Protein AF-A0A1G8PNB0-F1 (afdb_monomer_lite)

Sequence (46 aa):
MDHLSDQALINTYHHARRLQLSEDFLRLLEEEIYVRALSSLHSEAG

Radius of gyration: 10.03 Å; chains: 1; bounding box: 23×16×23 Å

Structure (mmCIF, N/CA/C/O backbone):
data_AF-A0A1G8PNB0-F1
#
_entry.id   AF-A0A1G8PNB0-F1
#
loop_
_atom_site.group_PDB
_atom_site.id
_atom_site.type_symbol
_atom_site.label_atom_id
_atom_site.label_alt_id
_atom_site.label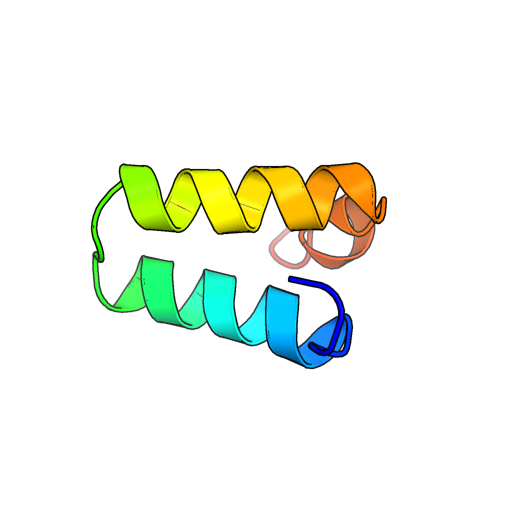_comp_id
_atom_site.label_asym_id
_atom_site.label_entity_id
_atom_site.label_seq_id
_atom_site.pdbx_PDB_ins_code
_atom_site.Cartn_x
_atom_site.Cartn_y
_atom_site.Cartn_z
_atom_site.occupancy
_atom_site.B_iso_or_equiv
_atom_site.auth_seq_id
_atom_site.auth_comp_id
_atom_site.auth_asym_id
_atom_site.auth_atom_id
_atom_site.pdbx_PDB_model_num
ATOM 1 N N . MET A 1 1 ? -3.666 2.224 -8.452 1.00 65.56 1 MET A N 1
ATOM 2 C CA . MET A 1 1 ? -3.174 3.450 -7.757 1.00 65.56 1 MET A CA 1
ATOM 3 C C . MET A 1 1 ? -1.916 3.967 -8.461 1.00 65.56 1 MET A C 1
ATOM 5 O O . MET A 1 1 ? -0.879 4.248 -7.862 1.00 65.56 1 MET A O 1
ATOM 9 N N . ASP A 1 2 ? -2.010 4.125 -9.778 1.00 67.75 2 ASP A N 1
ATOM 10 C CA . ASP A 1 2 ? -0.882 3.817 -10.675 1.00 67.75 2 ASP A CA 1
ATOM 11 C C . ASP A 1 2 ? 0.197 4.906 -10.719 1.00 67.75 2 ASP A C 1
ATOM 13 O O . ASP A 1 2 ? 1.282 4.700 -11.250 1.00 67.75 2 ASP A O 1
ATOM 17 N N . HIS A 1 3 ? -0.085 6.060 -10.114 1.00 81.25 3 HIS A N 1
ATOM 18 C CA . HIS A 1 3 ? 0.826 7.202 -10.037 1.00 81.25 3 HIS A CA 1
ATOM 19 C C . HIS A 1 3 ? 1.534 7.339 -8.682 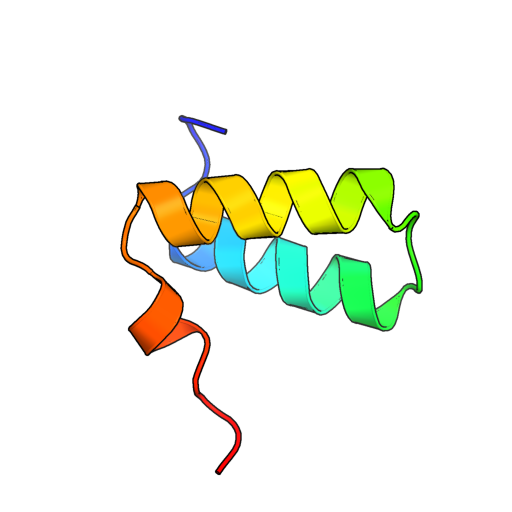1.00 81.25 3 HIS A C 1
ATOM 21 O O . HIS A 1 3 ? 2.409 8.193 -8.539 1.00 81.25 3 HIS A O 1
ATOM 27 N N . LEU A 1 4 ? 1.173 6.530 -7.679 1.00 85.88 4 LEU A N 1
ATOM 28 C CA . LEU A 1 4 ? 1.921 6.477 -6.424 1.00 85.88 4 LEU A CA 1
ATOM 29 C C . LEU A 1 4 ? 3.225 5.716 -6.650 1.00 85.88 4 LEU A C 1
ATOM 31 O O . LEU A 1 4 ? 3.213 4.634 -7.232 1.00 85.88 4 LEU A O 1
ATOM 35 N N . SER A 1 5 ? 4.340 6.260 -6.164 1.00 91.69 5 SER A N 1
ATOM 36 C CA . SER A 1 5 ? 5.565 5.473 -6.036 1.00 91.69 5 SER A CA 1
ATOM 37 C C . SER A 1 5 ? 5.370 4.376 -4.991 1.00 91.69 5 SER A C 1
ATOM 39 O O . SER A 1 5 ? 4.551 4.511 -4.080 1.00 91.69 5 SER A O 1
ATOM 41 N N . ASP A 1 6 ? 6.158 3.311 -5.084 1.00 90.44 6 ASP A N 1
ATOM 42 C CA . ASP A 1 6 ? 6.065 2.172 -4.166 1.00 90.44 6 ASP A CA 1
ATOM 43 C C . ASP A 1 6 ? 6.250 2.600 -2.703 1.00 90.44 6 ASP A C 1
ATOM 45 O O . ASP A 1 6 ? 5.471 2.223 -1.829 1.00 90.44 6 ASP A O 1
ATOM 49 N N . GLN A 1 7 ? 7.202 3.503 -2.443 1.00 90.31 7 GLN A N 1
ATOM 50 C CA . GLN A 1 7 ? 7.409 4.076 -1.112 1.00 90.31 7 GLN A CA 1
ATOM 51 C C . GLN A 1 7 ? 6.196 4.879 -0.623 1.00 90.31 7 GLN A C 1
ATOM 53 O O . GLN A 1 7 ? 5.850 4.822 0.558 1.00 90.31 7 GLN A O 1
ATOM 58 N N . ALA A 1 8 ? 5.554 5.647 -1.509 1.00 93.88 8 ALA A N 1
ATOM 59 C CA . ALA A 1 8 ? 4.366 6.410 -1.152 1.00 93.88 8 ALA A CA 1
ATOM 60 C C . ALA A 1 8 ? 3.193 5.474 -0.836 1.00 93.88 8 ALA A C 1
ATOM 62 O O . ALA A 1 8 ? 2.528 5.681 0.172 1.00 93.88 8 ALA A O 1
ATOM 63 N N . LEU A 1 9 ? 2.996 4.414 -1.625 1.00 93.94 9 LEU A N 1
ATOM 64 C CA . LEU A 1 9 ? 1.950 3.413 -1.406 1.00 93.94 9 LEU A CA 1
ATOM 65 C C . LEU A 1 9 ? 2.100 2.712 -0.045 1.00 93.94 9 LEU A C 1
ATOM 67 O O . LEU A 1 9 ? 1.144 2.665 0.733 1.00 93.94 9 LEU A O 1
ATOM 71 N N . ILE A 1 10 ? 3.311 2.251 0.286 1.00 93.69 10 ILE A N 1
ATOM 72 C CA . ILE A 1 10 ? 3.613 1.627 1.585 1.00 93.69 10 ILE A CA 1
ATOM 73 C C . ILE A 1 10 ? 3.398 2.622 2.734 1.00 93.69 10 ILE A C 1
ATOM 75 O O . ILE A 1 10 ? 2.727 2.310 3.722 1.00 93.69 10 ILE A O 1
ATOM 79 N N . ASN A 1 11 ? 3.895 3.855 2.597 1.00 94.06 11 ASN A N 1
ATOM 80 C CA . ASN A 1 11 ? 3.698 4.890 3.611 1.00 94.06 11 ASN A CA 1
ATOM 81 C C . ASN A 1 11 ? 2.213 5.201 3.826 1.00 94.06 11 ASN A C 1
ATOM 83 O O . ASN A 1 11 ? 1.785 5.329 4.977 1.00 94.06 11 ASN A O 1
ATOM 87 N N . THR A 1 12 ? 1.430 5.299 2.751 1.00 94.75 12 THR A N 1
ATOM 88 C CA . THR A 1 12 ? -0.017 5.521 2.805 1.00 94.75 12 THR A CA 1
ATOM 89 C C . THR A 1 12 ? -0.718 4.384 3.537 1.00 94.75 12 THR A C 1
ATOM 91 O O . THR A 1 12 ? -1.522 4.669 4.421 1.00 94.75 12 THR A O 1
ATOM 94 N N . TYR A 1 13 ? -0.367 3.124 3.265 1.00 95.31 13 TYR A N 1
ATOM 95 C CA . TYR A 1 13 ? -0.906 1.975 3.997 1.00 95.31 13 TYR A CA 1
ATOM 96 C C . TYR A 1 13 ? -0.632 2.056 5.500 1.00 95.31 13 TYR A C 1
ATOM 98 O O . TYR A 1 13 ? -1.562 1.982 6.307 1.00 95.31 13 TYR A O 1
ATOM 106 N N . HIS A 1 14 ? 0.617 2.303 5.905 1.00 95.25 14 HIS A N 1
ATOM 107 C CA . HIS A 1 14 ? 0.945 2.414 7.328 1.00 95.25 14 HIS A CA 1
ATOM 108 C C . HIS A 1 14 ? 0.235 3.590 8.008 1.00 95.25 14 HIS A C 1
ATOM 110 O O . HIS A 1 14 ? -0.209 3.462 9.149 1.00 95.25 14 HIS A O 1
ATOM 116 N N . HIS A 1 15 ? 0.106 4.732 7.328 1.00 96.50 15 HIS A N 1
ATOM 117 C CA . HIS A 1 15 ? -0.640 5.874 7.861 1.00 96.50 15 HIS A CA 1
ATOM 118 C C . HIS A 1 15 ? -2.133 5.558 7.990 1.00 96.50 15 HIS A C 1
ATOM 120 O O . HIS A 1 15 ? -2.712 5.833 9.039 1.00 96.50 15 HIS A O 1
ATOM 126 N N . ALA A 1 16 ? -2.735 4.936 6.975 1.00 96.69 16 ALA A N 1
ATOM 127 C CA . ALA A 1 16 ? -4.138 4.539 6.984 1.00 96.69 16 ALA A CA 1
ATOM 128 C C . ALA A 1 16 ? -4.445 3.554 8.123 1.00 96.69 16 ALA A C 1
ATOM 130 O O . ALA A 1 16 ? -5.424 3.745 8.845 1.00 96.69 16 ALA A O 1
ATOM 131 N N . ARG A 1 17 ? -3.561 2.570 8.358 1.00 95.88 17 ARG A N 1
ATOM 132 C CA . ARG A 1 17 ? -3.665 1.641 9.498 1.00 95.88 17 ARG A CA 1
ATOM 133 C C . ARG A 1 17 ? -3.572 2.356 10.842 1.00 95.88 17 ARG A C 1
ATOM 135 O O . ARG A 1 17 ? -4.368 2.079 11.732 1.00 95.88 17 ARG A O 1
ATOM 142 N N . ARG A 1 18 ? -2.623 3.288 11.007 1.00 97.00 18 ARG A N 1
ATOM 143 C CA . ARG A 1 18 ? -2.477 4.057 12.260 1.00 97.00 18 ARG A CA 1
ATOM 144 C C . ARG A 1 18 ? -3.680 4.949 12.551 1.00 97.00 18 ARG A C 1
ATOM 146 O O . ARG A 1 18 ? -4.023 5.130 13.713 1.00 97.00 18 ARG A O 1
ATOM 153 N N . LEU A 1 19 ? -4.299 5.499 11.511 1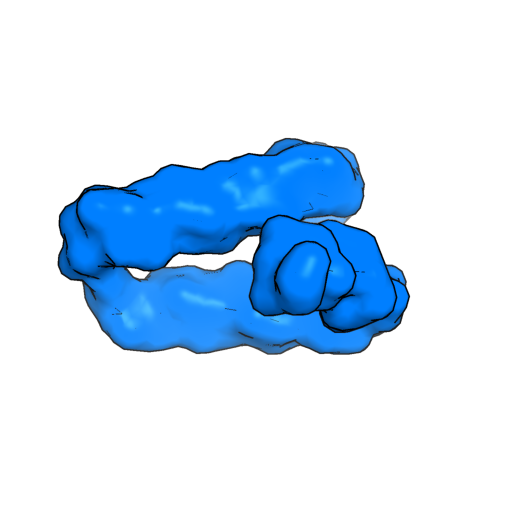.00 97.69 19 LEU A N 1
ATOM 154 C CA . LEU A 1 19 ? -5.491 6.337 11.622 1.00 97.69 19 LEU A CA 1
ATOM 155 C C . LEU A 1 19 ? -6.789 5.532 11.749 1.00 97.69 19 LEU A C 1
ATOM 157 O O . LEU A 1 19 ? -7.843 6.145 11.883 1.00 97.69 19 LEU A O 1
ATOM 161 N N . GLN A 1 20 ? -6.719 4.195 11.710 1.00 96.56 20 GLN A N 1
ATOM 162 C CA . GLN A 1 20 ? -7.888 3.312 11.747 1.00 96.56 20 GLN A CA 1
ATOM 163 C C . GLN A 1 20 ? -8.923 3.696 10.678 1.00 96.56 20 GLN A C 1
ATOM 165 O O . GLN A 1 20 ? -10.122 3.787 10.947 1.00 96.56 20 GLN A O 1
ATOM 170 N N . LEU A 1 21 ? -8.444 3.977 9.459 1.00 97.06 21 LEU A N 1
ATOM 171 C CA . LEU A 1 21 ? -9.330 4.215 8.321 1.00 97.06 21 LEU A CA 1
ATOM 172 C C . LEU A 1 21 ? -10.114 2.942 7.980 1.00 97.06 21 LEU A C 1
ATOM 174 O O . LEU A 1 21 ? -9.808 1.858 8.472 1.00 97.06 21 LEU A O 1
ATOM 178 N N . SER A 1 22 ? -11.140 3.081 7.140 1.00 97.50 22 SER A N 1
ATOM 179 C CA . SER A 1 22 ? -12.027 1.964 6.825 1.00 97.50 22 SER A CA 1
ATOM 180 C C . SER A 1 22 ? -11.271 0.758 6.265 1.00 97.50 22 SER A C 1
ATOM 182 O O . SER A 1 22 ? -10.368 0.889 5.438 1.00 97.50 22 SER A O 1
ATOM 184 N N . GLU A 1 23 ? -11.713 -0.432 6.665 1.00 95.44 23 GLU A N 1
ATOM 185 C CA . GLU A 1 23 ? -11.193 -1.709 6.163 1.00 95.44 23 GLU A CA 1
ATOM 186 C C . GLU A 1 23 ? -11.287 -1.816 4.634 1.00 95.44 23 GLU A C 1
ATOM 188 O O . GLU A 1 23 ? -10.431 -2.409 3.988 1.00 95.44 23 GLU A O 1
ATOM 193 N N . ASP A 1 24 ? -12.301 -1.199 4.024 1.00 97.31 24 ASP A N 1
ATOM 194 C CA . ASP A 1 24 ? -12.437 -1.131 2.566 1.00 97.31 24 ASP A CA 1
ATOM 195 C C . ASP A 1 24 ? -11.275 -0.363 1.933 1.00 97.31 24 ASP A C 1
ATOM 197 O O . ASP A 1 24 ? -10.723 -0.788 0.921 1.00 97.31 24 ASP A O 1
ATOM 201 N N . PHE A 1 25 ? -10.864 0.748 2.547 1.00 95.44 25 PHE A N 1
ATOM 202 C CA . PHE A 1 25 ? -9.740 1.540 2.064 1.00 95.44 25 PHE A CA 1
ATOM 203 C C . PHE A 1 25 ? -8.404 0.823 2.282 1.00 95.44 25 PHE A C 1
ATOM 205 O O . PHE A 1 25 ? -7.544 0.847 1.401 1.00 95.44 25 PHE A O 1
ATOM 212 N N . LEU A 1 26 ? -8.241 0.147 3.422 1.00 96.38 26 LEU A N 1
ATOM 213 C CA . LEU A 1 26 ? -7.061 -0.674 3.694 1.00 96.38 26 LEU A CA 1
ATOM 214 C C . LEU A 1 26 ? -6.928 -1.818 2.685 1.00 96.38 26 LEU A C 1
ATOM 216 O O . LEU A 1 26 ? -5.844 -2.008 2.139 1.00 96.38 26 LEU A O 1
ATOM 220 N N . ARG A 1 27 ? -8.030 -2.500 2.350 1.00 95.88 27 ARG A N 1
ATOM 221 C CA . ARG A 1 27 ? -8.037 -3.574 1.346 1.00 95.88 27 ARG A CA 1
ATOM 222 C C . ARG A 1 27 ? -7.607 -3.107 -0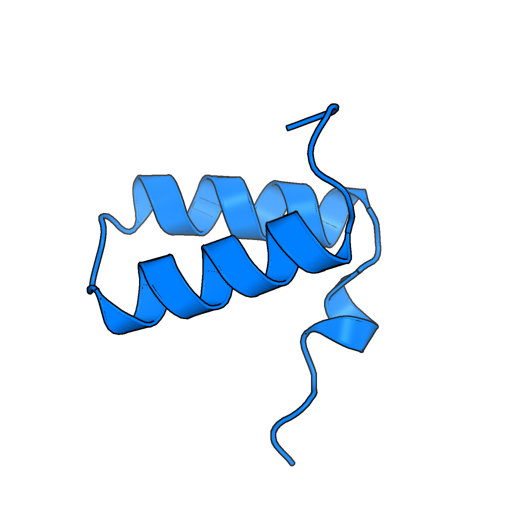.039 1.00 95.88 27 ARG A C 1
ATOM 224 O O . ARG A 1 27 ? -6.849 -3.811 -0.695 1.00 95.88 27 ARG A O 1
ATOM 231 N N . LEU A 1 28 ? -8.029 -1.915 -0.467 1.00 95.94 28 LEU A N 1
ATOM 232 C CA . LEU A 1 28 ? -7.588 -1.349 -1.750 1.00 95.94 28 LEU A CA 1
ATOM 233 C C . LEU A 1 28 ? -6.069 -1.121 -1.786 1.00 95.94 28 LEU A C 1
ATOM 235 O O . LEU A 1 28 ? -5.430 -1.326 -2.816 1.00 95.94 28 LEU A O 1
ATOM 239 N N . LEU A 1 29 ? -5.482 -0.706 -0.661 1.00 94.50 29 LEU A N 1
ATOM 240 C CA . LEU A 1 29 ? -4.035 -0.528 -0.542 1.00 94.50 29 LEU A CA 1
ATOM 241 C C . LEU A 1 29 ? -3.304 -1.877 -0.524 1.00 94.50 29 LEU A C 1
ATOM 243 O O . LEU A 1 29 ? -2.272 -2.011 -1.175 1.00 94.50 29 LEU A O 1
ATOM 247 N N . GLU A 1 30 ? -3.836 -2.873 0.184 1.00 93.81 30 GLU A N 1
ATOM 248 C CA . GLU A 1 30 ? -3.271 -4.228 0.240 1.00 93.81 30 GLU A CA 1
ATOM 249 C C . GLU A 1 30 ? -3.281 -4.914 -1.124 1.00 93.81 30 GLU A C 1
ATOM 251 O O . GLU A 1 30 ? -2.279 -5.514 -1.513 1.00 93.81 30 GLU A O 1
ATOM 256 N N . GLU A 1 31 ? -4.379 -4.783 -1.870 1.00 95.00 31 GLU A N 1
ATOM 257 C CA . GLU A 1 31 ? -4.500 -5.317 -3.225 1.00 95.00 31 GLU A CA 1
ATOM 258 C C . GLU A 1 31 ? -3.456 -4.692 -4.156 1.00 95.00 31 GLU A C 1
ATOM 260 O O . GLU A 1 31 ? -2.743 -5.410 -4.854 1.00 95.00 31 GLU A O 1
ATOM 265 N N . GLU A 1 32 ? -3.277 -3.371 -4.109 1.00 93.69 32 GLU A N 1
ATOM 266 C CA . GLU A 1 32 ? -2.261 -2.693 -4.916 1.00 93.69 32 GLU A CA 1
ATOM 267 C C . GLU A 1 32 ? -0.827 -3.095 -4.511 1.00 93.69 32 GLU A C 1
ATOM 269 O O . GLU A 1 32 ? 0.020 -3.332 -5.377 1.00 93.69 32 GLU A O 1
ATOM 274 N N . ILE A 1 33 ? -0.542 -3.207 -3.207 1.00 92.75 33 ILE A N 1
ATOM 275 C CA . ILE A 1 33 ? 0.760 -3.667 -2.687 1.00 92.75 33 ILE A CA 1
ATOM 276 C C . ILE A 1 33 ? 1.056 -5.088 -3.177 1.00 92.75 33 ILE A C 1
ATOM 278 O O . ILE A 1 33 ? 2.186 -5.382 -3.579 1.00 92.75 3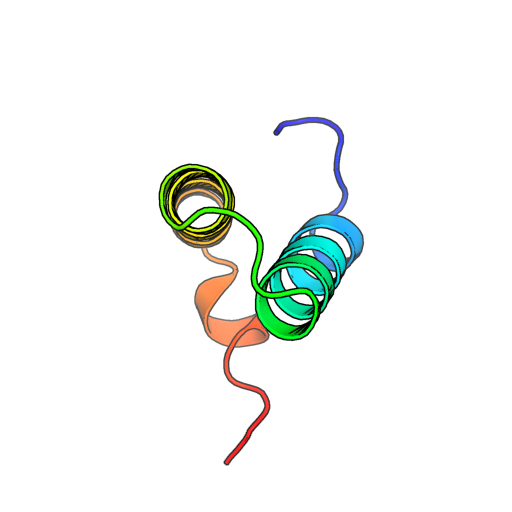3 ILE A O 1
ATOM 282 N N . TYR A 1 34 ? 0.047 -5.960 -3.164 1.00 91.31 34 TYR A N 1
ATOM 283 C CA . TYR A 1 34 ? 0.150 -7.328 -3.654 1.00 91.31 34 TYR A CA 1
ATOM 284 C C . TYR A 1 34 ? 0.387 -7.375 -5.168 1.00 91.31 34 TYR A C 1
ATOM 286 O O . TYR A 1 34 ? 1.326 -8.034 -5.615 1.00 91.31 34 TYR A O 1
ATOM 294 N N . VAL A 1 35 ? -0.398 -6.629 -5.956 1.00 90.81 35 VAL A N 1
ATOM 295 C CA . VAL A 1 35 ? -0.282 -6.567 -7.426 1.00 90.81 35 VAL A CA 1
ATOM 296 C C . VAL A 1 35 ? 1.108 -6.103 -7.863 1.00 90.81 35 VAL A C 1
ATOM 298 O O . VAL A 1 35 ? 1.660 -6.633 -8.827 1.00 90.81 35 VAL A O 1
ATOM 301 N N . ARG A 1 36 ? 1.715 -5.160 -7.137 1.00 88.88 36 ARG A N 1
ATOM 302 C CA . ARG A 1 36 ? 3.072 -4.663 -7.422 1.00 88.88 36 ARG A CA 1
ATOM 303 C C . ARG A 1 36 ? 4.195 -5.531 -6.854 1.00 88.88 36 ARG A C 1
ATOM 305 O O . ARG A 1 36 ? 5.360 -5.165 -6.973 1.00 88.88 36 ARG A O 1
ATOM 312 N N . ALA A 1 37 ? 3.861 -6.661 -6.229 1.00 84.56 37 ALA A N 1
ATOM 313 C CA . ALA A 1 37 ? 4.801 -7.540 -5.537 1.00 84.56 37 ALA A CA 1
ATOM 314 C C . ALA A 1 37 ? 5.647 -6.822 -4.462 1.00 84.56 37 ALA A C 1
ATOM 316 O O . ALA A 1 37 ? 6.780 -7.213 -4.182 1.00 84.56 37 ALA A O 1
ATOM 317 N N . LEU A 1 38 ? 5.086 -5.794 -3.816 1.00 76.56 38 LEU A N 1
ATOM 318 C CA . LEU A 1 38 ? 5.750 -5.021 -2.757 1.00 76.56 38 LEU A CA 1
ATOM 319 C C . LEU A 1 38 ? 5.574 -5.650 -1.369 1.00 76.56 38 LEU A C 1
ATOM 321 O O . LEU A 1 38 ? 6.022 -5.093 -0.370 1.00 76.56 38 LEU A O 1
ATOM 325 N N . SER A 1 39 ? 4.937 -6.819 -1.278 1.00 68.81 39 SER A N 1
ATOM 326 C CA . SER A 1 39 ? 4.686 -7.511 -0.010 1.00 68.81 39 SER A CA 1
ATOM 327 C C . SER A 1 39 ? 5.970 -7.831 0.772 1.00 68.81 39 SER A C 1
ATOM 329 O O . SER A 1 39 ? 5.928 -7.891 1.996 1.00 68.81 39 SER A O 1
ATOM 331 N N . SER A 1 40 ? 7.119 -7.987 0.104 1.00 67.19 40 SER A N 1
ATOM 332 C CA . SER A 1 40 ? 8.422 -8.164 0.767 1.00 67.19 40 SER A CA 1
ATOM 333 C C . SER A 1 40 ? 8.936 -6.884 1.438 1.00 67.19 40 SER A C 1
ATOM 335 O O . SER A 1 40 ? 9.544 -6.968 2.499 1.00 67.19 40 SER A O 1
ATOM 337 N N . LEU A 1 41 ? 8.639 -5.709 0.872 1.00 62.72 41 LEU A N 1
ATOM 338 C CA . LEU A 1 41 ? 8.946 -4.391 1.450 1.00 62.72 41 LEU A CA 1
ATOM 339 C C . LEU A 1 41 ? 7.975 -4.008 2.573 1.00 62.72 41 LEU A C 1
ATOM 341 O O . LEU A 1 41 ? 8.263 -3.129 3.378 1.00 62.72 41 LEU A O 1
ATOM 345 N N . HIS A 1 42 ? 6.818 -4.669 2.633 1.00 57.47 42 HIS A N 1
ATOM 346 C CA . HIS A 1 42 ? 5.863 -4.517 3.724 1.00 57.47 42 HIS A CA 1
ATOM 347 C C . HIS A 1 42 ? 6.325 -5.210 5.018 1.00 57.47 42 HIS A C 1
ATOM 349 O O . HIS A 1 42 ? 5.898 -4.851 6.115 1.00 57.47 42 HIS A O 1
ATOM 355 N N . SER A 1 43 ? 7.209 -6.202 4.897 1.00 56.84 43 SER A N 1
ATOM 356 C CA . SER A 1 43 ? 7.640 -7.059 5.996 1.00 56.84 43 SER A CA 1
ATOM 357 C C . SER A 1 43 ? 8.845 -6.483 6.753 1.00 56.84 43 SER A C 1
ATOM 359 O O . SER A 1 43 ? 9.820 -7.186 6.992 1.00 56.84 43 SER A O 1
ATOM 361 N N . GLU A 1 44 ? 8.781 -5.215 7.161 1.00 53.34 44 GLU A N 1
ATOM 362 C CA . GLU A 1 44 ? 9.713 -4.628 8.136 1.00 53.34 44 GLU A CA 1
ATOM 363 C C . GLU A 1 44 ? 9.011 -4.439 9.488 1.00 53.34 44 GLU A C 1
ATOM 365 O O . GLU A 1 44 ? 8.603 -3.343 9.865 1.00 53.34 44 GLU A O 1
ATOM 370 N N . ALA A 1 45 ? 8.827 -5.551 10.200 1.00 48.72 45 ALA A N 1
ATOM 371 C CA . ALA A 1 45 ? 8.617 -5.613 11.649 1.00 48.72 45 ALA A CA 1
ATOM 372 C C . ALA A 1 45 ? 8.769 -7.077 12.103 1.00 48.72 45 ALA A C 1
ATOM 374 O O . ALA A 1 45 ? 7.788 -7.746 12.431 1.00 48.72 45 ALA A O 1
ATOM 375 N N . GLY A 1 46 ? 10.003 -7.578 12.039 1.00 43.88 46 GLY A N 1
ATOM 376 C CA . GLY A 1 46 ? 10.468 -8.755 12.773 1.00 43.88 46 GLY A CA 1
ATOM 377 C C . GLY A 1 46 ? 11.499 -8.312 13.796 1.00 43.88 46 GLY A C 1
ATOM 378 O O . GLY A 1 46 ? 12.376 -7.518 13.392 1.00 43.88 46 GLY A O 1
#

Organism: NCBI:txid86666

InterPro domains:
  IPR015064 Sporulation inhibitor A [PF08970] (1-43)
  IPR036916 Sporulation inhibitor A superfamily [G3DSA:1.10.287.1100] (4-36)
  IPR036916 Sporulation inhibitor A superfamily [SSF100985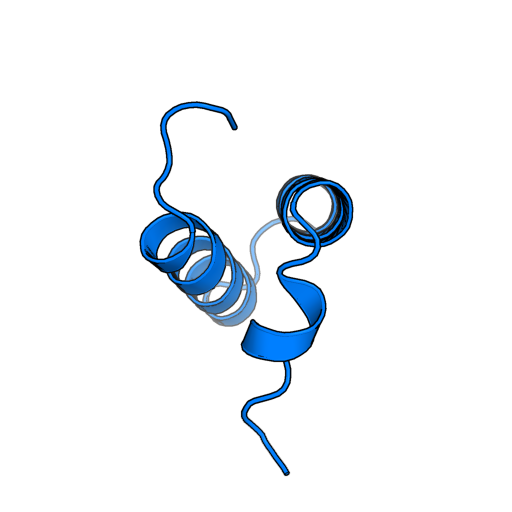] (1-41)

pLDDT: mean 85.78, std 15.07, range [43.88, 97.69]

Foldseek 3Di:
DPPDDLVRLLVVLVVCVVVVHDPVVNVVSVVVCVVVVVVVVNPPDD

Secondary structure (DSSP, 8-state):
-TTS-HHHHHHHHHHHHHTT--HHHHHHHHHHHHHTTTHHHH----